Protein AF-Q7JQ44-F1 (afdb_monomer_lite)

Foldseek 3Di:
DDDDDDDDDPDPPPPPPPPPDDPPVVLLVVQQVVVVDPVTDDPVSSVVSSVVPD

InterPro domains:
  IPR005818 Linker histone H1/H5, domain H15 [PF00538] (21-54)
  IPR005818 Linker histone H1/H5, domain H15 [PS51504] (20-54)
  IPR005818 Linker histone H1/H5, domain H15 [SM00526] (18-54)
  IPR005818 Linker histone H1/H5, domain H15 [cd00073] (18-54)
  IPR005819 Linker histone H1/H5 [PR00624] (7-28)
  IPR005819 Linker histone H1/H5 [PR00624] (34-51)
  IPR036388 Winged helix-like DNA-binding domain superfamily [G3DSA:1.10.10.10] (15-54)
  IPR036390 Winged helix DNA-binding domain superfamily [SSF46785] (15-54)

Organism: Tigriopus californicus (NCBI:txid6832)

Structure (mmCIF, N/CA/C/O backbone):
data_AF-Q7JQ44-F1
#
_entry.id   AF-Q7JQ44-F1
#
loop_
_atom_site.group_PDB
_atom_site.id
_atom_site.type_symbol
_atom_site.label_atom_id
_atom_site.label_alt_id
_atom_site.label_comp_id
_atom_site.label_asym_id
_atom_site.label_entity_id
_atom_site.label_seq_id
_atom_site.pdbx_PDB_ins_code
_atom_site.Cartn_x
_atom_site.Cartn_y
_atom_site.Cartn_z
_atom_site.occupancy
_atom_site.B_iso_or_equiv
_atom_site.auth_seq_id
_atom_site.auth_comp_id
_atom_site.auth_asym_id
_atom_site.auth_atom_id
_atom_site.pdbx_PDB_model_num
ATOM 1 N N . MET A 1 1 ? -2.344 24.074 49.895 1.00 40.91 1 MET A N 1
ATOM 2 C CA . MET A 1 1 ? -3.168 25.188 49.387 1.00 40.91 1 MET A CA 1
ATOM 3 C C . MET A 1 1 ? -3.198 25.113 47.864 1.00 40.91 1 MET A C 1
ATOM 5 O O . MET A 1 1 ? -2.138 25.251 47.274 1.00 40.91 1 MET A O 1
ATOM 9 N N . THR A 1 2 ? -4.392 24.808 47.318 1.00 33.62 2 THR A N 1
ATOM 10 C CA . THR A 1 2 ? -4.934 25.068 45.950 1.00 33.62 2 THR A CA 1
ATOM 11 C C . THR A 1 2 ? -4.139 24.539 44.739 1.00 33.62 2 THR A C 1
ATOM 13 O O . THR A 1 2 ? -3.049 25.019 44.468 1.00 33.62 2 THR A O 1
ATOM 16 N N . GLU A 1 3 ? -4.539 23.479 44.019 1.00 46.03 3 GLU A N 1
ATOM 17 C CA . GLU A 1 3 ? -5.666 23.336 43.058 1.00 46.03 3 GLU A CA 1
ATOM 18 C C . GLU A 1 3 ? -5.766 24.438 41.982 1.00 46.03 3 GLU A C 1
ATOM 20 O O . GLU A 1 3 ? -6.024 25.591 42.306 1.00 46.03 3 GLU A O 1
ATOM 25 N N . THR A 1 4 ? -5.652 24.068 40.694 1.00 41.62 4 THR A N 1
ATOM 26 C CA . THR A 1 4 ? -6.631 24.429 39.640 1.00 41.62 4 THR A CA 1
ATOM 27 C C . THR A 1 4 ? -6.404 23.657 38.327 1.00 41.62 4 THR A C 1
ATOM 29 O O . THR A 1 4 ? -5.386 23.748 37.650 1.00 41.62 4 THR A O 1
ATOM 32 N N . THR A 1 5 ? -7.433 22.879 38.006 1.00 50.06 5 THR A N 1
ATOM 33 C CA . THR A 1 5 ? -7.883 22.344 36.714 1.00 50.06 5 THR A CA 1
ATOM 34 C C . THR A 1 5 ? -7.683 23.262 35.495 1.00 50.06 5 THR A C 1
ATOM 36 O O . THR A 1 5 ? -7.804 24.479 35.600 1.00 50.06 5 THR A O 1
ATOM 39 N N . SER A 1 6 ? -7.503 22.684 34.299 1.00 50.44 6 SER A N 1
ATOM 40 C CA . SER A 1 6 ? -7.962 23.316 33.050 1.00 50.44 6 SER A CA 1
ATOM 41 C C . SER A 1 6 ? -8.269 22.278 31.973 1.00 50.44 6 SER A C 1
ATOM 43 O O . SER A 1 6 ? -7.441 21.468 31.560 1.00 50.44 6 SER A O 1
ATOM 45 N N . ALA A 1 7 ? -9.537 22.289 31.583 1.00 53.53 7 ALA A N 1
ATOM 46 C CA . ALA A 1 7 ? -10.235 21.263 30.842 1.00 53.53 7 ALA A CA 1
ATOM 47 C C . ALA A 1 7 ? -9.909 21.222 29.337 1.00 53.53 7 ALA A C 1
ATOM 49 O O . ALA A 1 7 ? -9.661 22.221 28.669 1.00 53.53 7 ALA A O 1
ATOM 50 N N . LYS A 1 8 ? -10.010 20.002 28.809 1.00 57.19 8 LYS A N 1
ATOM 51 C CA . LYS A 1 8 ? -9.933 19.575 27.408 1.00 57.19 8 LYS A CA 1
ATOM 52 C C . LYS A 1 8 ? -10.934 20.308 26.494 1.00 57.19 8 LYS A C 1
ATOM 54 O O . LYS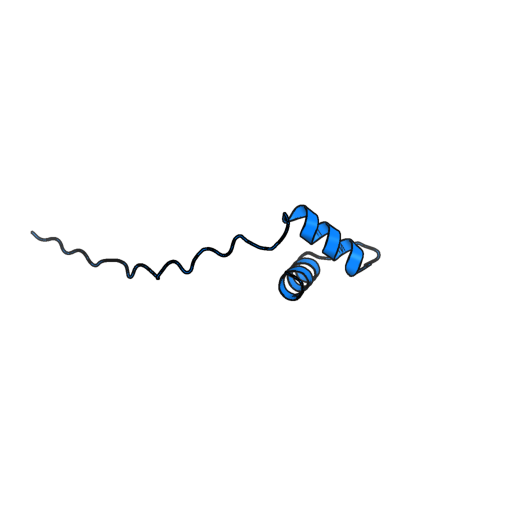 A 1 8 ? -12.134 20.228 26.763 1.00 57.19 8 LYS A O 1
ATOM 59 N N . PRO A 1 9 ? -10.535 20.818 25.315 1.00 49.41 9 PRO A N 1
ATOM 60 C CA . PRO A 1 9 ? -11.480 20.974 24.220 1.00 49.41 9 PRO A CA 1
ATOM 61 C C . PRO A 1 9 ? -11.773 19.586 23.626 1.00 49.41 9 PRO A C 1
ATOM 63 O O . PRO A 1 9 ? -10.949 18.970 22.943 1.00 49.41 9 PRO A O 1
ATOM 66 N N . LYS A 1 10 ? -12.963 19.050 23.925 1.00 54.78 10 LYS A N 1
ATOM 67 C CA . LYS A 1 10 ? -13.525 17.876 23.246 1.00 54.78 10 LYS A CA 1
ATOM 68 C C . LYS A 1 10 ? -13.761 18.253 21.784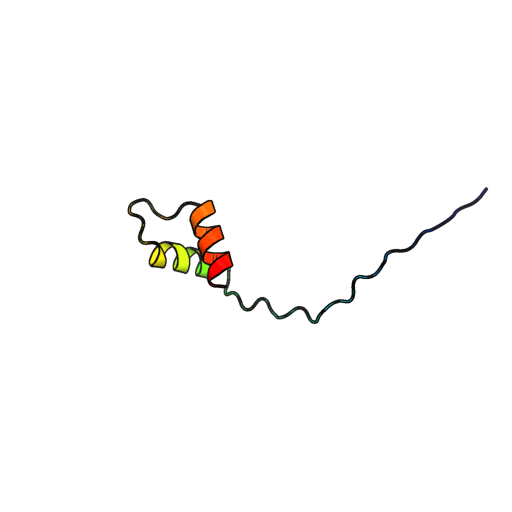 1.00 54.78 10 LYS A C 1
ATOM 70 O O . LYS A 1 10 ? -14.756 18.887 21.449 1.00 54.78 10 LYS A O 1
ATOM 75 N N . LYS A 1 11 ? -12.825 17.867 20.915 1.00 52.91 11 LYS A N 1
ATOM 76 C CA . LYS A 1 11 ? -12.990 17.951 19.463 1.00 52.91 11 LYS A CA 1
ATOM 77 C C . LYS A 1 11 ? -14.225 17.131 19.094 1.00 52.91 11 LYS A C 1
ATOM 79 O O . LYS A 1 11 ? -14.266 15.926 19.339 1.00 52.91 11 LYS A O 1
ATOM 84 N N . VAL A 1 12 ? -15.229 17.831 18.580 1.00 48.59 12 VAL A N 1
ATOM 85 C CA . VAL A 1 12 ? -16.495 17.311 18.068 1.00 48.59 12 VAL A CA 1
ATOM 86 C C . VAL A 1 12 ? -16.229 16.030 17.282 1.00 48.59 12 VAL A C 1
ATOM 88 O O . VAL A 1 12 ? -15.528 16.048 16.268 1.00 48.59 12 VAL A O 1
ATOM 91 N N . SER A 1 13 ? -16.747 14.905 17.772 1.00 56.03 13 SER A N 1
ATOM 92 C CA . SER A 1 13 ? -16.715 13.643 17.047 1.00 56.03 13 SER A CA 1
ATOM 93 C C . SER A 1 13 ? -17.632 13.779 15.838 1.00 56.03 13 SER A C 1
ATOM 95 O O . SER A 1 13 ? -18.828 13.498 15.918 1.00 56.03 13 SER A O 1
ATOM 97 N N . LYS A 1 14 ? -17.056 14.219 14.711 1.00 56.22 14 LYS A N 1
ATOM 98 C CA . LYS A 1 14 ? -17.571 13.915 13.371 1.00 56.22 14 LYS A CA 1
ATOM 99 C C . LYS A 1 14 ? -17.976 12.433 13.411 1.00 56.22 14 LYS A C 1
ATOM 101 O O . LYS A 1 14 ? -17.174 11.657 13.950 1.00 56.22 14 LYS A O 1
ATOM 106 N N . PRO A 1 15 ? -19.175 12.028 12.944 1.00 50.53 15 PRO A N 1
ATOM 107 C CA . PRO A 1 15 ? -19.526 10.613 12.889 1.00 50.53 15 PRO A CA 1
ATOM 108 C C . PRO A 1 15 ? -18.323 9.895 12.298 1.00 50.53 15 PRO A C 1
ATOM 110 O O . PRO A 1 15 ? -17.842 10.302 11.239 1.00 50.53 15 PRO A O 1
ATOM 113 N N . LYS A 1 16 ? -17.746 8.951 13.055 1.00 55.00 16 LYS A N 1
ATOM 114 C CA . LYS A 1 16 ? -16.643 8.126 12.572 1.00 55.00 16 LYS A CA 1
ATOM 115 C C . LYS A 1 16 ? -17.221 7.428 11.356 1.00 55.00 16 LYS A C 1
ATOM 117 O O . LYS A 1 16 ? -17.940 6.444 11.514 1.00 55.00 16 LYS A O 1
ATOM 122 N N . ALA A 1 17 ? -17.006 8.008 10.175 1.00 52.25 17 ALA A N 1
ATOM 123 C CA . ALA A 1 17 ? -17.270 7.346 8.922 1.00 52.25 17 ALA A CA 1
ATOM 124 C C . ALA A 1 17 ? -16.599 5.998 9.108 1.00 52.25 17 ALA A C 1
ATOM 126 O O . ALA A 1 17 ? -15.409 5.952 9.446 1.00 52.25 17 ALA A O 1
ATOM 127 N N . LYS A 1 18 ? -17.405 4.930 9.078 1.00 49.28 18 LYS A N 1
ATOM 128 C CA . LYS A 1 18 ? -16.870 3.575 9.148 1.00 49.28 18 LYS A CA 1
ATOM 129 C C . LYS A 1 18 ? -15.706 3.583 8.167 1.00 49.28 18 LYS A C 1
ATOM 131 O O . LYS A 1 18 ? -15.941 4.056 7.056 1.00 49.28 18 LYS A O 1
ATOM 136 N N . PRO A 1 19 ? -14.480 3.230 8.581 1.00 59.00 19 PRO A N 1
ATOM 137 C CA . PRO A 1 19 ? -13.365 3.226 7.656 1.00 59.00 19 PRO A CA 1
ATOM 138 C C . PRO A 1 19 ? -13.809 2.432 6.427 1.00 59.00 19 PRO A C 1
ATOM 140 O O . PRO A 1 19 ? -14.061 1.236 6.519 1.00 59.00 19 PRO A O 1
ATOM 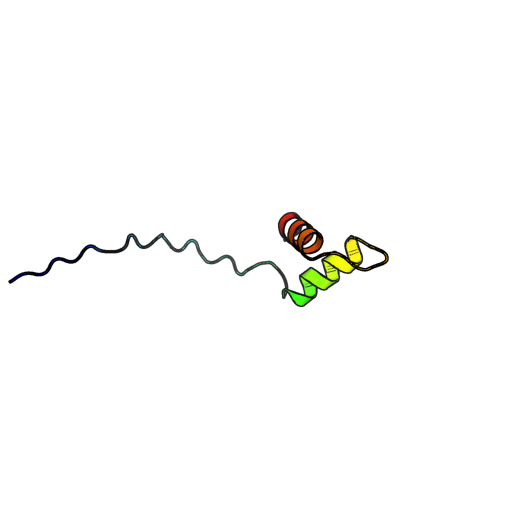143 N N . THR A 1 20 ? -14.046 3.141 5.319 1.00 69.38 20 THR A N 1
ATOM 144 C CA . THR A 1 20 ? -14.569 2.573 4.066 1.00 69.38 20 THR A CA 1
ATOM 145 C C . THR A 1 20 ? -13.503 1.711 3.395 1.00 69.38 20 THR A C 1
ATOM 147 O O . THR A 1 20 ? -13.772 1.008 2.427 1.00 69.38 20 THR A O 1
ATOM 150 N N . HIS A 1 21 ? -12.281 1.742 3.925 1.00 72.62 21 HIS A N 1
ATOM 151 C CA . HIS A 1 21 ? -11.224 0.860 3.499 1.00 72.62 21 HIS A CA 1
ATOM 152 C C . HIS A 1 21 ? -11.455 -0.576 3.985 1.00 72.62 21 HIS A C 1
ATOM 154 O O . HIS A 1 21 ? -11.827 -0.801 5.143 1.00 72.62 21 HIS A O 1
ATOM 160 N N . PRO A 1 22 ? -11.168 -1.564 3.119 1.00 82.44 22 PRO A N 1
ATOM 161 C CA . PRO A 1 22 ? -11.118 -2.957 3.520 1.00 82.44 22 PRO A CA 1
ATOM 162 C C . PRO A 1 22 ? -9.960 -3.182 4.513 1.00 82.44 22 PRO A C 1
ATOM 164 O O . PRO A 1 22 ? -9.140 -2.286 4.744 1.00 82.44 22 PRO A O 1
ATOM 167 N N . PRO A 1 23 ? -9.849 -4.383 5.107 1.00 89.75 23 PRO A N 1
ATOM 168 C CA . PRO A 1 23 ? -8.733 -4.720 5.979 1.00 89.75 23 PRO A CA 1
ATOM 169 C C . PRO A 1 23 ? -7.384 -4.384 5.341 1.00 89.75 23 PRO A C 1
ATOM 171 O O . PRO A 1 23 ? -7.197 -4.514 4.128 1.00 89.75 23 PRO A O 1
ATOM 174 N N . THR A 1 24 ? -6.412 -4.003 6.164 1.00 87.12 24 THR A N 1
ATOM 175 C CA . THR A 1 24 ? -5.080 -3.597 5.700 1.00 87.12 24 THR A CA 1
ATOM 176 C C . THR A 1 24 ? -4.416 -4.669 4.839 1.00 87.12 24 THR A C 1
ATOM 178 O O . THR A 1 24 ? -3.758 -4.341 3.858 1.00 87.12 24 THR A O 1
ATOM 181 N N . SER A 1 25 ? -4.646 -5.948 5.146 1.00 89.38 25 SER A N 1
ATOM 182 C CA . SER A 1 25 ? -4.193 -7.081 4.331 1.00 89.38 25 SER A CA 1
ATOM 183 C C . SER A 1 25 ? -4.710 -7.010 2.891 1.00 89.38 25 SER A C 1
ATOM 185 O O . SER A 1 25 ? -3.936 -7.175 1.951 1.00 89.38 25 SER A O 1
ATOM 187 N N . VAL A 1 26 ? -5.995 -6.700 2.709 1.00 90.56 26 VAL A N 1
ATOM 188 C CA . VAL A 1 26 ? -6.634 -6.567 1.394 1.00 90.56 26 VAL A CA 1
ATOM 189 C C . VAL A 1 26 ? -6.086 -5.353 0.654 1.00 90.56 26 VAL A C 1
ATOM 191 O O . VAL A 1 26 ? -5.754 -5.4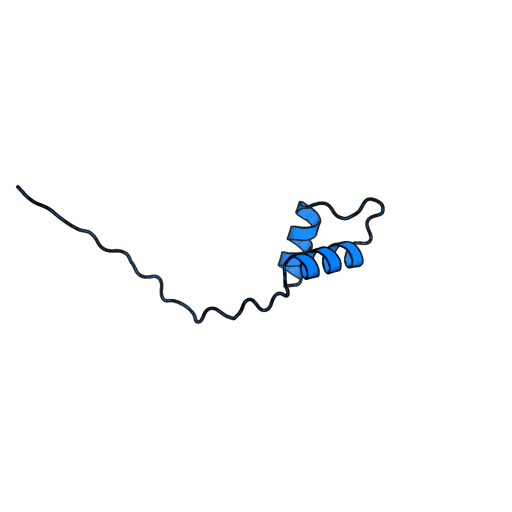60 -0.524 1.00 90.56 26 VAL A O 1
ATOM 194 N N . MET A 1 27 ? -5.920 -4.221 1.342 1.00 90.25 27 MET A N 1
ATOM 195 C CA . MET A 1 27 ? -5.332 -3.017 0.749 1.00 90.25 27 MET A CA 1
ATOM 196 C C . MET A 1 27 ? -3.893 -3.246 0.265 1.00 90.25 27 MET A C 1
ATOM 198 O O . MET A 1 27 ? -3.538 -2.832 -0.837 1.00 90.25 27 MET A O 1
ATOM 202 N N . VAL A 1 28 ? -3.079 -3.947 1.058 1.00 89.81 28 VAL A N 1
ATOM 203 C CA . VAL A 1 28 ? -1.700 -4.313 0.703 1.00 89.81 28 VAL A CA 1
ATOM 204 C C . VAL A 1 28 ? -1.686 -5.271 -0.489 1.00 89.81 28 VAL A C 1
ATOM 206 O O . VAL A 1 28 ? -0.947 -5.046 -1.445 1.00 89.81 28 VAL A O 1
ATOM 209 N N . MET A 1 29 ? -2.536 -6.302 -0.484 1.00 91.00 29 MET A N 1
ATOM 210 C CA . MET A 1 29 ? -2.659 -7.230 -1.613 1.00 91.00 29 MET A CA 1
ATOM 211 C C . MET A 1 29 ? -3.107 -6.527 -2.898 1.00 91.00 29 MET A C 1
ATOM 213 O O . MET A 1 29 ? -2.574 -6.818 -3.969 1.00 91.00 29 MET A O 1
ATOM 217 N N . ALA A 1 30 ? -4.063 -5.600 -2.804 1.00 91.06 30 ALA A N 1
ATOM 218 C CA . ALA A 1 30 ? -4.512 -4.795 -3.932 1.00 91.06 30 ALA A CA 1
ATOM 219 C C . ALA A 1 30 ? -3.378 -3.910 -4.468 1.00 91.06 30 ALA A C 1
ATOM 221 O O . ALA A 1 30 ? -3.146 -3.897 -5.673 1.00 91.06 30 ALA A O 1
ATOM 222 N N . ALA A 1 31 ? -2.624 -3.247 -3.584 1.00 91.81 31 ALA A N 1
ATOM 223 C CA . ALA A 1 31 ? -1.480 -2.421 -3.964 1.00 91.81 31 ALA A CA 1
ATOM 224 C C . ALA A 1 31 ? -0.392 -3.230 -4.688 1.00 91.81 31 ALA A C 1
ATOM 226 O O . ALA A 1 31 ? 0.062 -2.821 -5.752 1.00 91.81 31 ALA A O 1
ATOM 227 N N . ILE A 1 32 ? -0.014 -4.400 -4.157 1.00 90.88 32 ILE A N 1
ATOM 228 C CA . ILE A 1 32 ? 1.001 -5.275 -4.771 1.00 90.88 32 ILE A CA 1
ATOM 229 C C . ILE A 1 32 ? 0.548 -5.738 -6.164 1.00 90.88 32 ILE A C 1
ATOM 231 O O . ILE A 1 32 ? 1.331 -5.712 -7.114 1.00 90.88 32 ILE A O 1
ATOM 235 N N . LYS A 1 33 ? -0.729 -6.120 -6.308 1.00 90.62 33 LYS A N 1
ATOM 236 C CA . LYS A 1 33 ? -1.304 -6.531 -7.600 1.00 90.62 33 LYS A CA 1
ATOM 237 C C . LYS A 1 33 ? -1.400 -5.378 -8.601 1.00 90.62 33 LYS A C 1
ATOM 239 O O . LYS A 1 33 ? -1.225 -5.617 -9.791 1.00 90.62 33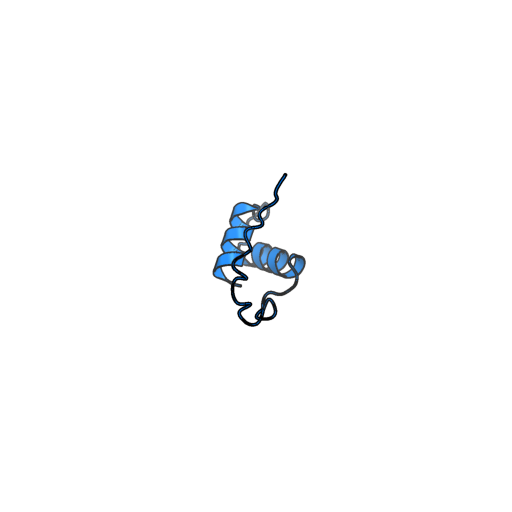 LYS A O 1
ATOM 244 N N . ALA A 1 34 ? -1.688 -4.163 -8.139 1.00 90.62 34 ALA A N 1
ATOM 245 C CA . ALA A 1 34 ? -1.850 -2.989 -8.993 1.00 90.62 34 ALA A CA 1
ATOM 246 C C . ALA A 1 34 ? -0.509 -2.411 -9.466 1.00 90.62 34 ALA A C 1
ATOM 248 O O . ALA A 1 34 ? -0.383 -2.045 -10.631 1.00 90.62 34 ALA A O 1
ATOM 249 N N . LEU A 1 35 ? 0.494 -2.355 -8.583 1.00 88.69 35 LEU A N 1
ATOM 250 C CA . LEU A 1 35 ? 1.806 -1.779 -8.888 1.00 88.69 35 LEU A CA 1
ATOM 251 C C . LEU A 1 35 ? 2.709 -2.728 -9.703 1.00 88.69 35 LEU A C 1
ATOM 253 O O . LEU A 1 35 ? 3.621 -2.252 -10.362 1.00 88.69 35 LEU A O 1
ATOM 257 N N . LYS A 1 36 ? 2.448 -4.048 -9.705 1.00 84.69 36 LYS A N 1
ATOM 258 C CA . LYS A 1 36 ? 3.102 -5.064 -10.572 1.00 84.69 36 LYS A CA 1
ATOM 259 C C . LYS A 1 36 ? 4.641 -5.004 -10.598 1.00 84.69 36 LYS A C 1
ATOM 261 O O . LYS A 1 36 ? 5.274 -5.320 -11.602 1.00 84.69 36 LYS A O 1
ATOM 266 N N . GLU A 1 37 ? 5.239 -4.646 -9.470 1.00 88.88 37 GLU A N 1
ATOM 267 C CA . GLU A 1 37 ? 6.689 -4.578 -9.298 1.00 88.88 37 GLU A CA 1
ATOM 268 C C . GLU A 1 37 ? 7.294 -5.989 -9.219 1.00 88.88 37 GLU A C 1
ATOM 270 O O . GLU A 1 37 ? 6.831 -6.826 -8.438 1.00 88.88 37 GLU A O 1
ATOM 275 N N . ARG A 1 38 ? 8.361 -6.259 -9.988 1.00 83.19 38 ARG A N 1
ATOM 276 C CA . ARG A 1 38 ? 8.991 -7.596 -10.091 1.00 83.19 38 ARG A CA 1
ATOM 277 C C . ARG A 1 38 ? 9.447 -8.163 -8.741 1.00 83.19 38 ARG A C 1
ATOM 279 O O . ARG A 1 38 ? 9.368 -9.367 -8.533 1.00 83.19 38 ARG A O 1
ATOM 286 N N . ASN A 1 39 ? 9.894 -7.295 -7.834 1.00 83.12 39 ASN A N 1
ATOM 287 C CA . ASN A 1 39 ? 10.369 -7.663 -6.496 1.00 83.12 39 ASN A CA 1
ATOM 288 C C . ASN A 1 39 ? 9.322 -7.381 -5.400 1.00 83.12 39 ASN A C 1
ATOM 290 O O . ASN A 1 39 ? 9.652 -7.358 -4.215 1.00 83.12 39 ASN A O 1
ATOM 294 N N . GLY A 1 40 ? 8.066 -7.141 -5.788 1.00 85.69 40 GLY A N 1
ATOM 295 C CA . GLY A 1 40 ? 7.025 -6.647 -4.896 1.00 85.69 40 GLY A CA 1
ATOM 296 C C . GLY A 1 40 ? 7.114 -5.140 -4.651 1.00 85.69 40 GLY A C 1
ATOM 297 O O . GLY A 1 40 ? 8.087 -4.468 -4.995 1.00 85.69 40 GLY A O 1
ATOM 298 N N . SER A 1 41 ? 6.050 -4.588 -4.073 1.00 88.19 41 SER A N 1
ATOM 299 C CA . SER A 1 41 ? 5.946 -3.156 -3.798 1.00 88.19 41 SER A CA 1
ATOM 300 C C . SER A 1 41 ? 6.526 -2.819 -2.432 1.00 88.19 41 SER A C 1
ATOM 302 O O . SER A 1 41 ? 6.226 -3.469 -1.432 1.00 88.19 41 SER A O 1
ATOM 304 N N . SER A 1 42 ? 7.330 -1.762 -2.373 1.00 91.62 42 SER A N 1
ATOM 305 C CA . SER A 1 42 ? 7.897 -1.282 -1.117 1.00 91.62 42 SER A CA 1
ATOM 306 C C . SER A 1 42 ? 6.828 -0.652 -0.215 1.00 91.62 42 SER A C 1
ATOM 308 O O . SER A 1 42 ? 5.793 -0.160 -0.672 1.00 91.62 42 SER A O 1
ATOM 310 N N . LEU A 1 43 ? 7.097 -0.617 1.092 1.00 90.06 43 LEU A N 1
ATOM 311 C CA . LEU A 1 43 ? 6.223 0.010 2.088 1.00 90.06 43 LEU A CA 1
ATOM 312 C C . LEU A 1 43 ? 5.811 1.462 1.732 1.00 90.06 43 LEU A C 1
ATOM 314 O O . LEU A 1 43 ? 4.620 1.770 1.832 1.00 90.06 43 LEU A O 1
ATOM 318 N N . PRO A 1 44 ? 6.717 2.365 1.288 1.00 93.38 44 PRO A N 1
ATOM 319 C CA . PRO A 1 44 ? 6.313 3.707 0.864 1.00 93.38 44 PRO A CA 1
ATOM 320 C C . PRO A 1 44 ? 5.401 3.697 -0.372 1.00 93.38 44 PRO A C 1
ATOM 322 O O . PRO A 1 44 ? 4.460 4.489 -0.427 1.00 93.38 44 PRO A O 1
ATOM 325 N N . ALA A 1 45 ?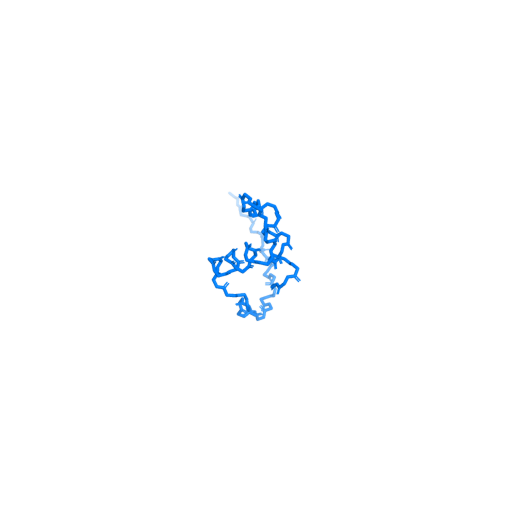 5.612 2.786 -1.326 1.00 90.81 45 ALA A N 1
ATOM 326 C CA . ALA A 1 45 ? 4.767 2.669 -2.514 1.00 90.81 45 ALA A CA 1
ATOM 327 C C . ALA A 1 45 ? 3.358 2.165 -2.166 1.00 90.81 45 ALA A C 1
ATOM 329 O O . ALA A 1 45 ? 2.368 2.737 -2.620 1.00 90.81 45 ALA A O 1
ATOM 330 N N . ILE A 1 46 ? 3.257 1.162 -1.289 1.00 91.44 46 ILE A N 1
ATOM 331 C CA . ILE A 1 46 ? 1.974 0.651 -0.792 1.00 91.44 46 ILE A CA 1
ATOM 332 C C . ILE A 1 46 ? 1.221 1.747 -0.035 1.00 91.44 46 ILE A C 1
ATOM 334 O O . ILE A 1 46 ? 0.040 1.961 -0.293 1.00 91.44 46 ILE A O 1
ATOM 338 N N . LYS A 1 47 ? 1.893 2.492 0.853 1.00 90.75 47 LYS A N 1
ATOM 339 C CA . LYS A 1 47 ? 1.271 3.625 1.560 1.00 90.75 47 LYS A CA 1
ATOM 340 C C . LYS A 1 47 ? 0.742 4.679 0.590 1.00 90.75 47 LYS A C 1
ATOM 342 O O . LYS A 1 47 ? -0.384 5.136 0.762 1.00 90.75 47 LYS A O 1
ATOM 347 N N . LYS A 1 48 ? 1.529 5.038 -0.430 1.00 92.88 48 LYS A N 1
ATOM 348 C CA . LYS A 1 48 ? 1.116 5.996 -1.464 1.00 92.88 48 LYS A CA 1
ATOM 349 C C . LYS A 1 48 ? -0.088 5.490 -2.258 1.00 92.88 48 LYS A C 1
ATOM 351 O O . LYS A 1 48 ? -1.007 6.260 -2.505 1.00 92.88 48 LYS A O 1
ATOM 356 N N . TYR A 1 49 ? -0.101 4.209 -2.620 1.00 92.12 49 TYR A N 1
ATOM 357 C CA . TYR A 1 49 ? -1.227 3.593 -3.316 1.00 92.12 49 TYR A CA 1
ATOM 358 C C . TYR A 1 49 ? -2.491 3.607 -2.456 1.00 92.12 49 TYR A C 1
ATOM 360 O O . TYR A 1 49 ? -3.538 4.039 -2.925 1.00 92.12 49 TYR A O 1
ATOM 368 N N . ILE A 1 50 ? -2.394 3.178 -1.196 1.00 90.12 50 ILE A N 1
ATOM 369 C CA . ILE A 1 50 ? -3.540 3.131 -0.286 1.00 90.12 50 ILE A CA 1
ATOM 370 C C . ILE A 1 50 ? -4.116 4.531 -0.087 1.00 90.12 50 ILE A C 1
ATOM 372 O O . ILE A 1 50 ? -5.303 4.705 -0.302 1.00 90.12 50 ILE A O 1
ATOM 376 N N . ALA A 1 51 ? -3.276 5.528 0.209 1.00 88.38 51 ALA A N 1
ATOM 377 C CA . ALA A 1 51 ? -3.720 6.909 0.409 1.00 88.38 51 ALA A CA 1
ATOM 378 C C . ALA A 1 51 ? -4.354 7.558 -0.837 1.00 88.38 51 ALA A C 1
ATOM 380 O O . ALA A 1 51 ? -5.073 8.543 -0.708 1.00 88.38 51 ALA A O 1
ATOM 381 N N . ALA A 1 52 ? -4.053 7.054 -2.038 1.00 88.44 52 ALA A N 1
ATOM 382 C CA . ALA A 1 52 ? -4.620 7.555 -3.287 1.00 88.44 52 ALA A CA 1
ATOM 383 C C . ALA A 1 52 ? -5.903 6.821 -3.719 1.00 88.44 52 ALA A C 1
ATOM 385 O O . ALA A 1 52 ? -6.645 7.355 -4.537 1.00 88.44 52 ALA A O 1
ATOM 386 N N . ASN A 1 53 ? -6.150 5.606 -3.214 1.00 86.38 53 ASN A N 1
ATOM 387 C CA . ASN A 1 53 ? -7.234 4.730 -3.680 1.00 86.38 53 ASN A CA 1
ATOM 388 C C . ASN A 1 53 ? -8.297 4.423 -2.609 1.00 86.38 53 ASN A C 1
ATOM 390 O O . ASN A 1 53 ? -9.375 3.947 -2.966 1.00 86.38 53 ASN A O 1
ATOM 394 N N . TYR A 1 54 ? -8.012 4.670 -1.327 1.00 81.06 54 TYR A N 1
ATOM 395 C CA . TYR A 1 54 ? -8.893 4.406 -0.185 1.00 81.06 54 TYR A CA 1
ATOM 396 C C . TYR A 1 54 ? -8.836 5.538 0.846 1.00 81.06 54 TYR A C 1
ATOM 398 O O . TYR A 1 54 ? -9.844 5.699 1.575 1.00 81.06 54 TYR A O 1
#

Radius of gyration: 20.08 Å; chains: 1; bounding box: 30×33×60 Å

Secondary structure (DSSP, 8-state):
--------------------SPPHHHHHHHHHHHH--TT---HHHHHHHHHHH-

pLDDT: mean 74.71, std 18.75, range [33.62, 93.38]

Sequence (54 aa):
MTETTSAKPKKVSKPKAKPTHPPTSVMVMAAIKALKERNGSSLPAIKKYIAANY